Protein AF-A0A9P7G6I0-F1 (afdb_monomer)

Nearest PDB structures (foldseek):
  1lpl-assembly1_A  TM=9.153E-01  e=2.101E-11  Caenorhabditis elegans
  2hqh-assembly1_A  TM=9.754E-01  e=1.674E-08  Homo sapiens
  2e3h-assembly1_A  TM=9.296E-01  e=9.220E-09  Homo sapiens
  1whg-assembly1_A  TM=6.722E-01  e=6.682E-10  Mus musculus
  2cp6-assembly1_A  TM=8.676E-01  e=1.350E-07  Homo sapiens

pLDDT: mean 75.35, std 18.11, range [43.19, 96.12]

Foldseek 3Di:
DDDPPPDPPDDDDPVNQVPDCPDPVVVCCVVLHDPNNPVPVPPPPQQPQPPLDDAQFKK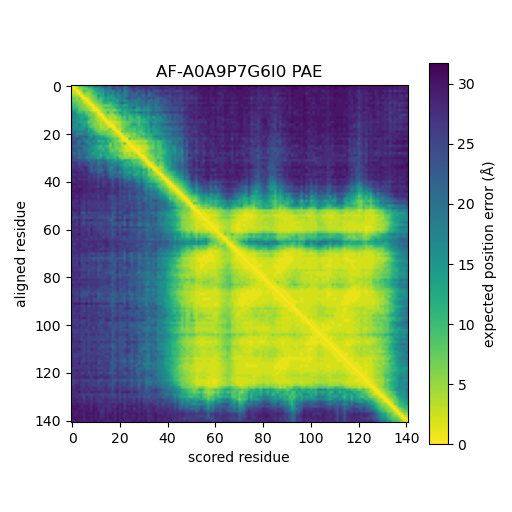WFDDPPNPDIWIFTFHDWQADPVDGDIKTKTFTPDLCADAQCDDPNDHGGGHDGSRIHIDDSVRIDTDPDDDPPPPPPPPDD

Sequence (141 aa):
MTDVSQVEKFELTSEEYATRQDTVRAYKERNKMGRFALKEDVPEVEQKVSADIKVGARCEVTSTEADLSKRGTVRFVGPTKFSKGVWVGIEYDEPLGKNDGSVQGEQYFTCRPKYGVFVQPDRVEVGDYPVEELDLEEEEI

Structure (mmCIF, N/CA/C/O backbone):
data_AF-A0A9P7G6I0-F1
#
_entry.id   AF-A0A9P7G6I0-F1
#
loop_
_atom_site.group_PDB
_atom_site.id
_atom_site.type_symbol
_atom_site.label_atom_id
_atom_site.label_alt_id
_atom_site.label_comp_id
_atom_site.label_asym_id
_atom_site.label_entity_id
_atom_site.label_seq_id
_atom_site.pdbx_PDB_ins_code
_atom_site.Cartn_x
_atom_site.Cartn_y
_atom_site.Cartn_z
_atom_site.occupancy
_atom_site.B_iso_or_equiv
_atom_site.auth_seq_id
_atom_site.auth_comp_id
_atom_site.auth_asym_id
_atom_site.auth_atom_id
_atom_site.pdbx_PDB_model_num
ATOM 1 N N . MET A 1 1 ? -15.512 51.476 30.290 1.00 51.84 1 MET A N 1
ATOM 2 C CA . MET A 1 1 ? -15.183 50.105 30.730 1.00 51.84 1 MET A CA 1
ATOM 3 C C . MET A 1 1 ? -16.222 49.722 31.765 1.00 51.84 1 MET A C 1
ATOM 5 O O . MET A 1 1 ? -16.290 50.386 32.787 1.00 51.84 1 MET A O 1
ATOM 9 N N . THR A 1 2 ? -17.122 48.796 31.445 1.00 51.03 2 THR A N 1
ATOM 10 C CA . THR A 1 2 ? -18.232 48.393 32.322 1.00 51.03 2 THR A CA 1
ATOM 11 C C . THR A 1 2 ? -17.731 47.439 33.401 1.00 51.03 2 THR A C 1
ATOM 13 O O . THR A 1 2 ? -17.201 46.376 33.084 1.00 51.03 2 THR A O 1
ATOM 16 N N . ASP A 1 3 ? -17.878 47.859 34.656 1.00 55.47 3 ASP A N 1
ATOM 17 C CA . ASP A 1 3 ? -17.552 47.087 35.851 1.00 55.47 3 ASP A CA 1
ATOM 18 C C . ASP A 1 3 ? -18.571 45.952 36.046 1.00 55.47 3 ASP A C 1
ATOM 20 O O . ASP A 1 3 ? -19.779 46.181 36.052 1.00 55.47 3 ASP A O 1
ATOM 24 N N . VAL A 1 4 ? -18.073 44.721 36.150 1.00 60.94 4 VAL A N 1
ATOM 25 C CA . VAL A 1 4 ? -18.858 43.475 36.267 1.00 60.94 4 VAL A CA 1
ATOM 26 C C . VAL A 1 4 ? -18.749 42.858 37.667 1.00 60.94 4 VAL A C 1
ATOM 28 O O . VAL A 1 4 ? -19.102 41.699 37.866 1.00 60.94 4 VAL A O 1
ATOM 31 N N . SER A 1 5 ? -18.263 43.621 38.653 1.00 66.06 5 SER A N 1
ATOM 32 C CA . SER A 1 5 ? -17.995 43.115 40.006 1.00 66.06 5 SER A CA 1
ATOM 33 C C . SER A 1 5 ? -19.256 42.914 40.859 1.00 66.06 5 SER A C 1
ATOM 35 O O . SER A 1 5 ? -19.216 42.171 41.836 1.00 66.06 5 SER A O 1
ATOM 37 N N . GLN A 1 6 ? -20.380 43.532 40.477 1.00 56.88 6 GLN A N 1
ATOM 38 C CA . GLN A 1 6 ? -21.648 43.501 41.222 1.00 56.88 6 GLN A CA 1
ATOM 39 C C . GLN A 1 6 ? -22.679 42.500 40.675 1.00 56.88 6 GLN A C 1
ATOM 41 O O . GLN A 1 6 ? -23.826 42.498 41.114 1.00 56.88 6 GLN A O 1
ATOM 46 N N . VAL A 1 7 ? -22.302 41.650 39.715 1.00 58.69 7 VAL A N 1
ATOM 47 C CA . VAL A 1 7 ? -23.205 40.615 39.195 1.00 58.69 7 VAL A CA 1
ATOM 48 C C . VAL A 1 7 ? -23.054 39.357 40.045 1.00 58.69 7 VAL A C 1
ATOM 50 O O . VAL A 1 7 ? -22.002 38.717 40.037 1.00 58.69 7 VAL A O 1
ATOM 53 N N . GLU A 1 8 ? -24.104 38.995 40.780 1.00 56.72 8 GLU A N 1
ATOM 54 C CA . GLU A 1 8 ? -24.156 37.736 41.524 1.00 56.72 8 GLU A CA 1
ATOM 55 C C . GLU A 1 8 ? -23.955 36.556 40.561 1.00 56.72 8 GLU A C 1
ATOM 57 O O . GLU A 1 8 ? -24.679 36.397 39.573 1.00 56.72 8 GLU A O 1
ATOM 62 N N . LYS A 1 9 ? -22.939 35.724 40.823 1.00 55.69 9 LYS A N 1
ATOM 63 C CA . LYS A 1 9 ? -22.720 34.494 40.059 1.00 55.69 9 LYS A CA 1
ATOM 64 C C . LYS A 1 9 ? -23.867 33.538 40.350 1.00 55.69 9 LYS A C 1
ATOM 66 O O . LYS A 1 9 ? -23.942 32.951 41.424 1.00 55.69 9 LYS A O 1
ATOM 71 N N . PHE A 1 10 ? -24.744 33.373 39.372 1.00 56.84 10 PHE A N 1
ATOM 72 C CA . PHE A 1 10 ? -25.786 32.365 39.420 1.00 56.84 10 PHE A CA 1
ATOM 73 C C . PHE A 1 10 ? -25.166 30.985 39.145 1.00 56.84 10 PHE A C 1
ATOM 75 O O . PHE A 1 10 ? -24.913 30.618 37.995 1.00 56.84 10 PHE A O 1
ATOM 82 N N . GLU A 1 11 ? -24.868 30.235 40.205 1.00 52.50 11 GLU A N 1
ATOM 83 C CA . GLU A 1 11 ? -24.450 28.835 40.119 1.00 52.50 11 GLU A CA 1
ATOM 84 C C . GLU A 1 11 ? -25.699 27.953 40.067 1.00 52.50 11 GLU A C 1
ATOM 86 O O . GLU A 1 11 ? -26.366 27.727 41.072 1.00 52.50 11 GLU A O 1
ATOM 91 N N . LEU A 1 12 ? -26.052 27.480 38.870 1.00 53.19 12 LEU A N 1
ATOM 92 C CA . LEU A 1 12 ? -27.139 26.519 38.720 1.00 53.19 12 LEU A CA 1
ATOM 93 C C . LEU A 1 12 ? -26.624 25.129 39.106 1.00 53.19 12 LEU A C 1
ATOM 95 O O . LEU A 1 12 ? -25.608 24.674 38.570 1.00 53.19 12 LEU A O 1
ATOM 99 N N . THR A 1 13 ? -27.329 24.446 40.007 1.00 59.84 13 THR A N 1
ATOM 100 C CA . THR A 1 13 ? -27.000 23.062 40.361 1.00 59.84 13 THR A CA 1
ATOM 101 C C . THR A 1 13 ? -27.077 22.177 39.112 1.00 59.84 13 THR A C 1
ATOM 103 O O . THR A 1 13 ? -27.890 22.397 38.209 1.00 59.84 13 THR A O 1
ATOM 106 N N . SER A 1 14 ? -26.208 21.169 39.016 1.00 54.81 14 SER A N 1
ATOM 107 C CA . SER A 1 14 ? -26.184 20.244 37.872 1.00 54.81 14 SER A CA 1
ATOM 108 C C . SER A 1 14 ? -27.535 19.550 37.650 1.00 54.81 14 SER A C 1
ATOM 110 O O . SER A 1 14 ? -27.882 19.233 36.511 1.00 54.81 14 SER A O 1
ATOM 112 N N . GLU A 1 15 ? -28.303 19.360 38.721 1.00 57.50 15 GLU A N 1
ATOM 113 C CA . GLU A 1 15 ? -29.642 18.768 38.719 1.00 57.50 15 GLU A CA 1
ATOM 114 C C . GLU A 1 15 ? -30.698 19.720 38.133 1.00 57.50 15 GLU A C 1
ATOM 116 O O . GLU A 1 15 ? -31.478 19.318 37.265 1.00 57.50 15 GLU A O 1
ATOM 121 N N . GLU A 1 16 ? -30.682 21.006 38.498 1.00 56.50 16 GLU A N 1
ATOM 122 C CA . GLU A 1 16 ? -31.554 22.012 37.872 1.00 56.50 16 GLU A CA 1
ATOM 123 C C . GLU A 1 16 ? -31.149 22.328 36.421 1.00 56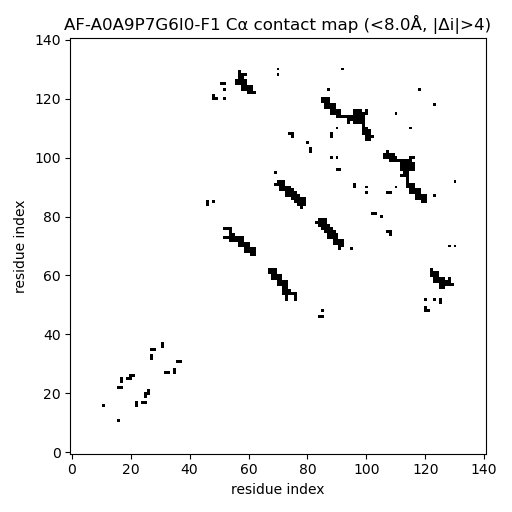.50 16 GLU A C 1
ATOM 125 O O . GLU A 1 16 ? -31.997 22.660 35.590 1.00 56.50 16 GLU A O 1
ATOM 130 N N . TYR A 1 17 ? -29.864 22.187 36.073 1.00 54.81 17 TYR A N 1
ATOM 131 C CA . TYR A 1 17 ? -29.399 22.295 34.685 1.00 54.81 17 TYR A CA 1
ATOM 132 C C . TYR A 1 17 ? -29.928 21.142 33.816 1.00 54.81 17 TYR A C 1
ATOM 134 O O . TYR A 1 17 ? -30.244 21.348 32.645 1.00 54.81 17 TYR A O 1
ATOM 142 N N . ALA A 1 18 ? -30.048 19.934 34.375 1.00 57.56 18 ALA A N 1
ATOM 143 C CA . ALA A 1 18 ? -30.493 18.742 33.651 1.00 57.56 18 ALA A CA 1
ATOM 144 C C . ALA A 1 18 ? -32.009 18.707 33.390 1.00 57.56 18 ALA A C 1
ATOM 146 O O . ALA A 1 18 ? -32.449 18.127 32.401 1.00 57.56 18 ALA A O 1
ATOM 147 N N . THR A 1 19 ? -32.814 19.331 34.251 1.00 59.50 19 THR A N 1
ATOM 148 C CA . THR A 1 19 ? -34.284 19.315 34.140 1.00 59.50 19 THR A CA 1
ATOM 149 C C . THR A 1 19 ? -34.832 20.365 33.168 1.00 59.50 19 THR A C 1
ATOM 151 O O . THR A 1 19 ? -35.972 20.256 32.709 1.00 59.50 19 THR A O 1
ATOM 154 N N . ARG A 1 20 ? -34.030 21.371 32.795 1.00 61.78 20 ARG A N 1
ATOM 155 C CA . ARG A 1 20 ? -34.434 22.427 31.856 1.00 61.78 20 ARG A CA 1
ATOM 156 C C . ARG A 1 20 ? -34.398 21.950 30.399 1.00 61.78 20 ARG A C 1
ATOM 158 O O . ARG A 1 20 ? -33.339 21.680 29.832 1.00 61.78 20 ARG A O 1
ATOM 165 N N . GLN A 1 21 ? -35.574 21.935 29.769 1.00 51.47 21 GLN A N 1
ATOM 166 C CA . GLN A 1 21 ? -35.776 21.498 28.379 1.00 51.47 21 GLN A CA 1
ATOM 167 C C . GLN A 1 21 ? -35.230 22.470 27.318 1.00 51.47 21 GLN A C 1
ATOM 169 O O . GLN A 1 21 ? -35.020 22.060 26.181 1.00 51.47 21 GLN A O 1
ATOM 174 N N . ASP A 1 22 ? -34.954 23.722 27.693 1.00 50.75 22 ASP A N 1
ATOM 175 C CA . ASP A 1 22 ? -34.397 24.761 26.808 1.00 50.75 22 ASP A CA 1
ATOM 176 C C . ASP A 1 22 ? -32.854 24.815 26.843 1.00 50.75 22 ASP A C 1
ATOM 178 O O . ASP A 1 22 ? -32.216 25.783 26.432 1.00 50.75 22 ASP A O 1
ATOM 182 N N . THR A 1 23 ? -32.210 23.783 27.400 1.00 57.06 23 THR A N 1
ATOM 183 C CA . THR A 1 23 ? -30.747 23.716 27.438 1.00 57.06 23 THR A CA 1
ATOM 184 C C . THR A 1 23 ? -30.191 23.123 26.149 1.00 57.06 23 THR A C 1
ATOM 186 O O . THR A 1 23 ? -30.699 22.147 25.595 1.00 57.06 23 THR A O 1
ATOM 189 N N . VAL A 1 24 ? -29.046 23.654 25.711 1.00 53.00 24 VAL A N 1
ATOM 190 C CA . VAL A 1 24 ? -28.268 23.123 24.576 1.00 53.00 24 VAL A CA 1
ATOM 191 C C . VAL A 1 24 ? -27.955 21.628 24.755 1.00 53.00 24 VAL A C 1
A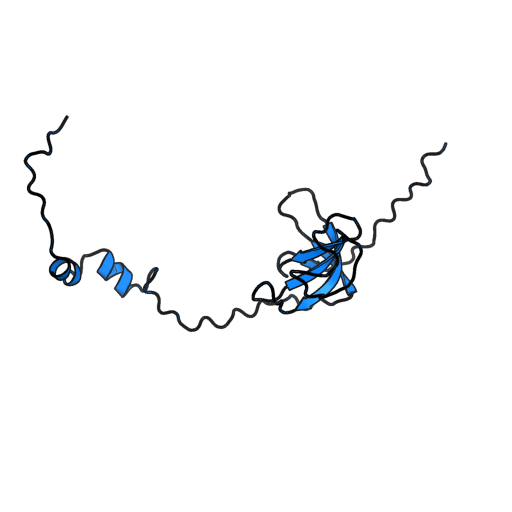TOM 193 O O . VAL A 1 24 ? -27.804 20.904 23.772 1.00 53.00 24 VAL A O 1
ATOM 196 N N . ARG A 1 25 ? -27.878 21.144 26.004 1.00 54.34 25 ARG A N 1
ATOM 197 C CA . ARG A 1 25 ? -27.684 19.728 26.335 1.00 54.34 25 ARG A CA 1
ATOM 198 C C . ARG A 1 25 ? -28.930 18.889 26.030 1.00 54.34 25 ARG A C 1
ATOM 200 O O . ARG A 1 25 ? -28.790 17.902 25.314 1.00 54.34 25 ARG A O 1
ATOM 207 N N . ALA A 1 26 ? -30.118 19.315 26.467 1.00 57.72 26 ALA A N 1
ATOM 208 C CA . ALA A 1 26 ? -31.382 18.647 26.142 1.00 57.72 26 ALA A CA 1
ATOM 209 C C . ALA A 1 26 ? -31.656 18.636 24.625 1.00 57.72 26 ALA A C 1
ATOM 211 O O . ALA A 1 26 ? -32.094 17.625 24.076 1.00 57.72 26 ALA A O 1
ATOM 212 N N . TYR A 1 27 ? -31.303 19.718 23.919 1.00 57.84 27 TYR A N 1
ATOM 213 C CA . TYR A 1 27 ? -31.371 19.777 22.455 1.00 57.84 27 TYR A CA 1
ATOM 214 C C . TYR A 1 27 ? -30.415 18.774 21.777 1.00 57.84 27 TYR A C 1
ATOM 216 O O . TYR A 1 27 ? -30.807 18.073 20.843 1.00 57.84 27 TYR A O 1
ATOM 224 N N . LYS A 1 28 ? -29.167 18.656 22.258 1.00 59.47 28 LYS A N 1
ATOM 225 C CA . LYS A 1 28 ? -28.170 17.705 21.723 1.00 59.47 28 LYS A CA 1
ATOM 226 C C . LYS A 1 28 ? -28.531 16.243 21.988 1.00 59.47 28 LYS A C 1
ATOM 228 O O . LYS A 1 28 ? -28.260 15.398 21.138 1.00 59.47 28 LYS A O 1
ATOM 233 N N . GLU A 1 29 ? -29.140 15.957 23.133 1.00 58.41 29 GLU A N 1
ATOM 234 C CA . GLU A 1 29 ? -29.585 14.615 23.516 1.00 58.41 29 GLU A CA 1
ATOM 235 C C . GLU A 1 29 ? -30.825 14.191 22.713 1.00 58.41 29 GLU A C 1
ATOM 237 O O . GLU A 1 29 ? -30.838 13.111 22.124 1.00 58.41 29 GLU A O 1
ATOM 242 N N . ARG A 1 30 ? -31.814 15.087 22.560 1.00 60.50 30 ARG A N 1
ATOM 243 C CA . ARG A 1 30 ? -33.018 14.847 21.743 1.00 60.50 30 ARG A CA 1
ATOM 244 C C . ARG A 1 30 ? -32.708 14.644 20.258 1.00 60.50 30 ARG A C 1
ATOM 246 O O . ARG A 1 30 ? -33.351 13.819 19.616 1.00 60.50 30 ARG A O 1
ATOM 253 N N . ASN A 1 31 ? -31.712 15.352 19.725 1.00 63.56 31 ASN A N 1
ATOM 254 C CA . ASN A 1 31 ? -31.309 15.245 18.319 1.00 63.56 31 ASN A CA 1
ATOM 255 C C . ASN A 1 31 ? -30.164 14.247 18.076 1.00 63.56 31 ASN A C 1
ATOM 257 O O . ASN A 1 31 ? -29.617 14.227 16.975 1.00 63.56 31 ASN A O 1
ATOM 261 N N . LYS A 1 32 ? -29.779 13.436 19.078 1.00 56.56 32 LYS A N 1
ATOM 262 C CA . LYS A 1 32 ? -28.699 12.433 18.975 1.00 56.56 32 LYS A CA 1
ATOM 263 C C . LYS A 1 32 ? -27.414 12.986 18.331 1.00 56.56 32 LYS A C 1
ATOM 265 O O . LYS A 1 32 ? -26.804 12.341 17.483 1.00 56.56 32 LYS A O 1
ATOM 270 N N . MET A 1 33 ? -26.989 14.191 18.708 1.00 47.53 33 MET A N 1
ATOM 271 C CA . MET A 1 33 ? -25.807 14.829 18.116 1.00 47.53 33 MET A CA 1
ATOM 272 C C . MET A 1 33 ? -24.570 14.692 19.007 1.00 47.53 33 MET A C 1
ATOM 274 O O . MET A 1 33 ? -24.576 15.031 20.192 1.00 47.53 33 MET A O 1
ATOM 278 N N . GLY A 1 34 ? -23.461 14.261 18.406 1.00 61.09 34 GLY A N 1
ATOM 279 C CA . GLY A 1 34 ? -22.162 14.154 19.067 1.00 61.09 34 GLY A CA 1
ATOM 280 C C . GLY A 1 34 ? -22.021 12.879 19.900 1.00 61.09 34 GLY A C 1
ATOM 281 O O . GLY A 1 34 ? -22.342 11.790 19.444 1.00 61.09 34 GLY A O 1
ATOM 282 N N . ARG A 1 35 ? -21.516 13.000 21.134 1.00 48.59 35 ARG A N 1
ATOM 283 C CA . ARG A 1 35 ? -21.119 11.856 21.986 1.00 48.59 35 ARG A CA 1
ATOM 284 C C . ARG A 1 35 ? -22.278 10.968 22.474 1.00 48.59 35 ARG A C 1
ATOM 286 O O . ARG A 1 35 ? -22.012 9.938 23.079 1.00 48.59 35 ARG A O 1
ATOM 293 N N . PHE A 1 36 ? -23.524 11.382 22.233 1.00 43.19 36 PHE A N 1
ATOM 294 C CA . PHE A 1 36 ? -24.756 10.680 22.616 1.00 43.19 36 PHE A CA 1
ATOM 295 C C . PHE A 1 36 ? -25.500 10.076 21.417 1.00 43.19 36 PHE A C 1
ATOM 297 O O . PHE A 1 36 ? -26.585 9.523 21.588 1.00 43.19 36 PHE A O 1
ATOM 304 N N . ALA A 1 37 ? -24.939 10.161 20.203 1.00 47.12 37 ALA A N 1
ATOM 305 C CA . ALA A 1 37 ? -25.361 9.261 19.141 1.00 47.12 37 ALA A CA 1
ATOM 306 C C . ALA A 1 37 ? -25.105 7.838 19.646 1.00 47.12 37 ALA A C 1
ATOM 308 O O . ALA A 1 37 ? -23.980 7.513 20.039 1.00 47.12 37 ALA A O 1
ATOM 309 N N . LEU A 1 38 ? -26.161 7.021 19.705 1.00 50.34 38 LEU A N 1
ATOM 310 C CA . LEU A 1 38 ? -26.016 5.590 19.924 1.00 50.34 38 LEU A CA 1
ATOM 311 C C . LEU A 1 38 ? -24.916 5.126 18.967 1.00 50.34 38 LEU A C 1
ATOM 313 O O . LEU A 1 38 ? -24.983 5.412 17.771 1.00 50.34 38 LEU A O 1
ATOM 317 N N . LYS A 1 39 ? -23.891 4.454 19.498 1.00 48.91 39 LYS A N 1
ATOM 318 C CA . LYS A 1 39 ? -23.102 3.528 18.692 1.00 48.91 39 LYS A CA 1
ATOM 319 C C . LYS A 1 39 ? -24.082 2.441 18.267 1.00 48.91 39 LYS A C 1
ATOM 321 O O . LYS A 1 39 ? -24.167 1.399 18.903 1.00 48.91 39 LYS A O 1
ATOM 326 N N . GLU A 1 40 ? -24.894 2.742 17.263 1.00 43.84 40 GLU A N 1
ATOM 327 C CA . GLU A 1 40 ? -25.377 1.711 16.371 1.00 43.84 40 GLU A CA 1
ATOM 328 C C . GLU A 1 40 ? -24.111 0.996 15.917 1.00 43.84 40 GLU A C 1
ATOM 330 O O . GLU A 1 40 ? -23.110 1.664 15.628 1.00 43.84 40 GLU A O 1
ATOM 335 N N . ASP A 1 41 ? -24.112 -0.332 16.004 1.00 49.91 41 ASP A N 1
ATOM 336 C CA . ASP A 1 41 ? -23.128 -1.178 15.352 1.00 49.91 41 ASP A CA 1
ATOM 337 C C . ASP A 1 41 ? -23.025 -0.685 13.916 1.00 49.91 41 ASP A C 1
ATOM 339 O O . ASP A 1 41 ? -23.848 -1.022 13.067 1.00 49.91 41 ASP A O 1
ATOM 343 N N . VAL A 1 42 ? -22.084 0.230 13.677 1.00 46.34 42 VAL A N 1
ATOM 344 C CA . VAL A 1 42 ? -21.811 0.740 12.349 1.00 46.34 42 VAL A CA 1
ATOM 345 C C . VAL A 1 42 ? -21.379 -0.528 11.641 1.00 46.34 42 VAL A C 1
ATOM 347 O O . VAL A 1 42 ? -20.372 -1.100 12.082 1.00 46.34 42 VAL A O 1
ATOM 350 N N . PRO A 1 43 ? -22.143 -1.039 10.655 1.00 47.19 43 PRO A N 1
ATOM 351 C CA . PRO A 1 43 ? -21.662 -2.165 9.884 1.00 47.19 43 PRO A CA 1
ATOM 352 C C . PRO A 1 43 ? -20.272 -1.748 9.435 1.00 47.19 43 PRO A C 1
ATOM 354 O O . PRO A 1 43 ? -20.110 -0.633 8.927 1.00 47.19 43 PRO A O 1
ATOM 357 N N . GLU A 1 44 ? -19.276 -2.565 9.790 1.00 53.06 44 GLU A N 1
ATOM 358 C CA . GLU A 1 44 ? -17.895 -2.402 9.363 1.00 53.06 44 GLU A CA 1
ATOM 359 C C . GLU A 1 44 ? -17.977 -2.036 7.893 1.00 53.06 44 GLU A C 1
ATOM 361 O O . GLU A 1 44 ? -18.463 -2.842 7.104 1.00 53.06 44 GLU A O 1
ATOM 366 N N . VAL A 1 45 ? -17.717 -0.759 7.581 1.00 49.06 45 VAL A N 1
ATOM 367 C CA . VAL A 1 45 ? -18.003 -0.215 6.258 1.00 49.06 45 VAL A CA 1
ATOM 368 C C . VAL A 1 45 ? -17.166 -1.074 5.341 1.00 49.06 45 VAL A C 1
ATOM 370 O O . VAL A 1 45 ? -15.940 -0.971 5.394 1.00 49.06 45 VAL A O 1
ATOM 373 N N . GLU A 1 46 ? -17.812 -1.986 4.612 1.00 51.88 46 GLU A N 1
ATOM 374 C CA . GLU A 1 46 ? -17.154 -2.845 3.647 1.00 51.88 46 GLU A CA 1
ATOM 375 C C . GLU A 1 46 ? -16.478 -1.871 2.697 1.00 51.88 46 GLU A C 1
ATOM 377 O O . GLU A 1 46 ? -17.135 -1.209 1.889 1.00 51.88 46 GLU A O 1
ATOM 382 N N . GLN A 1 47 ? -15.175 -1.668 2.901 1.00 56.12 47 GLN A N 1
ATOM 383 C CA . GLN A 1 47 ? -14.370 -0.829 2.042 1.00 56.12 47 GLN A CA 1
ATOM 384 C C . GLN A 1 47 ? -14.512 -1.484 0.683 1.00 56.12 47 GLN A C 1
ATOM 386 O O . GLN A 1 47 ? -14.010 -2.589 0.479 1.00 56.12 47 GLN A O 1
ATOM 391 N N . LYS A 1 48 ? -15.306 -0.865 -0.194 1.00 56.81 48 LYS A N 1
ATOM 392 C CA . LYS A 1 48 ? -15.540 -1.351 -1.546 1.00 56.81 48 LYS A CA 1
ATOM 393 C C . LYS A 1 48 ? -14.221 -1.218 -2.283 1.00 56.81 48 LYS A C 1
ATOM 395 O O . LYS A 1 48 ? -13.964 -0.215 -2.934 1.00 56.81 48 LYS A O 1
ATOM 400 N N . VAL A 1 49 ? -13.371 -2.225 -2.126 1.00 62.50 49 VAL A N 1
ATOM 401 C CA . VAL A 1 49 ? -12.197 -2.418 -2.959 1.00 62.50 49 VAL A CA 1
ATOM 402 C C . VAL A 1 49 ? -12.735 -2.494 -4.379 1.00 62.50 49 VAL A C 1
ATOM 404 O O . VAL A 1 49 ? -13.607 -3.321 -4.664 1.00 62.50 49 VAL A O 1
ATOM 407 N N . SER A 1 50 ? -12.291 -1.591 -5.249 1.00 67.81 50 SER A N 1
ATOM 408 C CA . SER A 1 50 ? -12.635 -1.673 -6.663 1.00 67.81 50 SER A CA 1
ATOM 409 C C . SER A 1 50 ? -12.229 -3.059 -7.170 1.00 67.81 50 SER A C 1
ATOM 411 O O . SER A 1 50 ? -11.136 -3.549 -6.880 1.00 67.81 50 SER A O 1
ATOM 413 N N . ALA A 1 51 ? -13.140 -3.730 -7.880 1.00 70.94 51 ALA A N 1
ATOM 414 C CA . ALA A 1 51 ? -12.966 -5.120 -8.320 1.00 70.94 51 ALA A CA 1
ATOM 415 C C . ALA A 1 51 ? -11.733 -5.325 -9.228 1.00 70.94 51 ALA A C 1
ATOM 417 O O . ALA A 1 51 ? -11.303 -6.458 -9.469 1.00 70.94 51 ALA A O 1
ATOM 418 N N . ASP A 1 52 ? -11.168 -4.222 -9.710 1.00 80.25 52 ASP A N 1
ATOM 419 C CA . ASP A 1 52 ? -10.018 -4.160 -10.598 1.00 80.25 52 ASP A CA 1
ATOM 420 C C . ASP A 1 52 ? -8.677 -4.268 -9.848 1.00 80.25 52 ASP A C 1
ATOM 422 O O . ASP A 1 52 ? -7.675 -4.658 -10.447 1.00 80.25 52 ASP A O 1
ATOM 426 N N . ILE A 1 53 ? -8.638 -4.028 -8.527 1.00 87.31 53 ILE A N 1
ATOM 427 C CA . ILE A 1 53 ? -7.416 -4.168 -7.715 1.00 87.31 53 ILE A CA 1
ATOM 428 C C . ILE A 1 53 ? -7.143 -5.646 -7.433 1.00 87.31 53 ILE A C 1
ATOM 430 O O . ILE A 1 53 ? -7.627 -6.234 -6.464 1.00 87.31 53 ILE A O 1
ATOM 434 N N . LYS A 1 54 ? -6.316 -6.251 -8.288 1.00 91.19 54 LYS A N 1
ATOM 435 C CA . LYS A 1 54 ? -5.841 -7.633 -8.160 1.00 91.19 54 LYS A CA 1
ATOM 436 C C . LYS A 1 54 ? -4.329 -7.668 -7.997 1.00 91.19 54 LYS A C 1
ATOM 438 O O . LYS A 1 54 ? -3.610 -6.835 -8.541 1.00 91.19 54 LYS A O 1
ATOM 443 N N . VAL A 1 55 ? -3.837 -8.669 -7.272 1.00 93.12 55 VAL A N 1
ATOM 444 C CA . VAL A 1 55 ? -2.395 -8.927 -7.171 1.00 93.12 55 VAL A CA 1
ATOM 445 C C . VAL 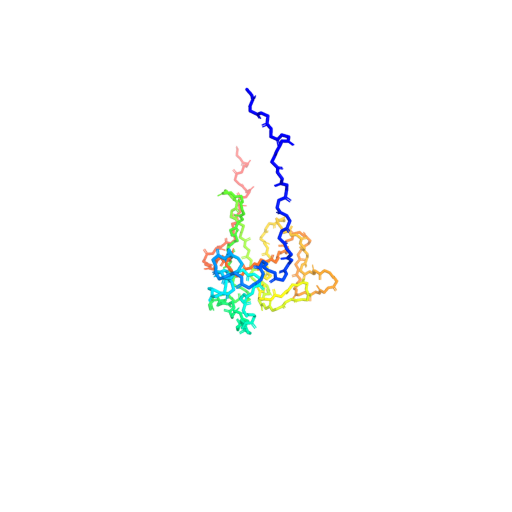A 1 55 ? -1.825 -9.178 -8.571 1.00 93.12 55 VAL A C 1
ATOM 447 O O . VAL A 1 55 ? -2.388 -9.950 -9.343 1.00 93.12 55 VAL A O 1
ATOM 450 N N . GLY A 1 56 ? -0.720 -8.510 -8.891 1.00 92.62 56 GLY A N 1
ATOM 451 C CA . GLY A 1 56 ? -0.075 -8.506 -10.203 1.00 92.62 56 GLY A CA 1
ATOM 452 C C . GLY A 1 56 ? -0.536 -7.384 -11.135 1.00 92.62 56 GLY A C 1
ATOM 453 O O . GLY A 1 56 ? 0.091 -7.186 -12.171 1.00 92.62 56 GLY A O 1
ATOM 454 N N . ALA A 1 57 ? -1.587 -6.636 -10.788 1.00 91.69 57 ALA A N 1
ATOM 455 C CA . ALA A 1 57 ? -2.036 -5.512 -11.600 1.00 91.69 57 ALA A CA 1
ATOM 456 C C . ALA A 1 57 ? -1.059 -4.330 -11.516 1.00 91.69 57 ALA A C 1
ATOM 458 O O . ALA A 1 57 ? -0.466 -4.067 -10.462 1.00 91.69 57 ALA A O 1
ATOM 459 N N . ARG A 1 58 ? -0.923 -3.609 -12.632 1.00 94.06 58 ARG A N 1
ATOM 460 C CA . ARG A 1 58 ? -0.204 -2.337 -12.698 1.00 94.06 58 ARG A CA 1
ATOM 461 C C . ARG A 1 58 ? -1.081 -1.230 -12.142 1.00 94.06 58 ARG A C 1
ATOM 463 O O . ARG A 1 58 ? -2.279 -1.172 -12.418 1.00 94.06 58 ARG A O 1
ATOM 470 N N . CYS A 1 59 ? -0.483 -0.384 -11.320 1.00 92.69 59 CYS A N 1
ATOM 471 C CA . CYS A 1 59 ? -1.208 0.665 -10.635 1.00 92.69 59 CYS A CA 1
ATOM 472 C C . CYS A 1 59 ? -0.367 1.919 -10.455 1.00 92.69 59 CYS A C 1
ATOM 474 O O . CYS A 1 59 ? 0.860 1.866 -10.345 1.00 92.69 59 CYS A O 1
ATOM 476 N N . GLU A 1 60 ? -1.065 3.032 -10.329 1.00 92.62 60 GLU A N 1
ATOM 477 C CA . GLU A 1 60 ? -0.529 4.316 -9.936 1.00 92.62 60 GLU A CA 1
ATOM 478 C C . GLU A 1 60 ? -1.082 4.700 -8.563 1.00 92.62 60 GLU A C 1
ATOM 480 O O . GLU A 1 60 ? -2.248 4.467 -8.236 1.00 92.62 60 GLU A O 1
ATOM 485 N N . VAL A 1 61 ? -0.209 5.247 -7.723 1.00 91.25 61 VAL A N 1
ATOM 486 C CA . VAL A 1 61 ? -0.548 5.715 -6.384 1.00 91.25 61 VAL A CA 1
ATOM 487 C C . VAL A 1 61 ? -0.540 7.231 -6.381 1.00 91.25 61 VAL A C 1
ATOM 489 O O . VAL A 1 61 ? 0.510 7.856 -6.566 1.00 91.25 61 VAL A O 1
ATOM 492 N N . THR A 1 62 ? -1.695 7.825 -6.090 1.00 88.06 62 THR A N 1
ATOM 493 C CA . THR A 1 62 ? -1.810 9.271 -5.901 1.00 88.06 62 THR A CA 1
ATOM 494 C C . THR A 1 62 ? -1.228 9.654 -4.538 1.00 88.06 62 THR A C 1
ATOM 496 O O . THR A 1 62 ? -1.742 9.274 -3.478 1.00 88.06 62 THR A O 1
ATOM 499 N N . SER A 1 63 ? -0.119 10.396 -4.548 1.00 80.56 63 SER A N 1
ATOM 500 C CA . SER A 1 63 ? 0.471 10.969 -3.336 1.00 80.56 63 SER A CA 1
ATOM 501 C C . SER A 1 63 ? -0.212 12.291 -2.963 1.00 80.56 63 SER A C 1
ATOM 503 O O . SER A 1 63 ? -0.935 12.889 -3.750 1.00 80.56 63 SER A O 1
ATOM 505 N N . THR A 1 64 ? 0.021 12.775 -1.741 1.00 76.25 64 THR A N 1
ATOM 506 C CA . THR A 1 64 ? -0.424 14.115 -1.306 1.00 76.25 64 THR A CA 1
ATOM 507 C C . THR A 1 64 ? 0.368 15.252 -1.952 1.00 76.25 64 THR A C 1
ATOM 509 O O . THR A 1 64 ? -0.014 16.411 -1.833 1.00 76.25 64 THR A O 1
ATOM 512 N N . GLU A 1 65 ? 1.493 14.929 -2.584 1.00 77.50 65 GLU A N 1
ATOM 513 C CA . GLU A 1 65 ? 2.315 15.870 -3.338 1.00 77.50 65 GLU A CA 1
ATOM 514 C C . GLU A 1 65 ? 1.780 15.935 -4.769 1.00 77.50 65 GLU A C 1
ATOM 516 O O . GLU A 1 65 ? 1.664 14.903 -5.427 1.00 77.50 65 GLU A O 1
ATOM 521 N N . ALA A 1 66 ? 1.412 17.141 -5.209 1.00 61.09 66 ALA A N 1
ATOM 522 C CA . ALA A 1 66 ? 0.563 17.368 -6.379 1.00 61.09 66 ALA A CA 1
ATOM 523 C C . ALA A 1 66 ? 1.162 16.902 -7.720 1.00 61.09 66 ALA A C 1
ATOM 525 O O . ALA A 1 66 ? 0.399 16.673 -8.650 1.00 61.09 66 ALA A O 1
ATOM 526 N N . ASP A 1 67 ? 2.480 16.701 -7.797 1.00 67.19 67 ASP A N 1
ATOM 527 C CA . ASP A 1 67 ? 3.183 16.385 -9.050 1.00 67.19 67 ASP A CA 1
ATOM 528 C C . ASP A 1 67 ? 3.917 15.031 -9.021 1.00 67.19 67 ASP A C 1
ATOM 530 O O . ASP A 1 67 ? 4.733 14.745 -9.893 1.00 67.19 67 ASP A O 1
ATOM 534 N N . LEU A 1 68 ? 3.669 14.188 -8.011 1.00 76.88 68 LEU A N 1
ATOM 535 C CA . LEU A 1 68 ? 4.362 12.903 -7.848 1.00 76.88 68 LEU A CA 1
ATOM 536 C C . LEU A 1 68 ? 3.369 11.739 -7.839 1.00 76.88 68 LEU A C 1
ATOM 538 O O . LEU A 1 68 ? 2.963 11.239 -6.782 1.00 76.88 68 LEU A O 1
ATOM 542 N N . SER A 1 69 ? 3.011 11.291 -9.039 1.00 81.50 69 SER A N 1
ATOM 543 C CA . SER A 1 69 ? 2.353 10.008 -9.280 1.00 81.50 69 SER A CA 1
ATOM 544 C C . SER A 1 69 ? 3.391 8.887 -9.264 1.00 81.50 69 SER A C 1
ATOM 546 O O . SER A 1 69 ? 4.380 8.930 -9.992 1.00 81.50 69 SER A O 1
ATOM 548 N N . LYS A 1 70 ? 3.197 7.880 -8.408 1.00 90.00 70 LYS A N 1
ATOM 549 C CA . LYS A 1 70 ? 4.151 6.769 -8.270 1.00 90.00 70 LYS A CA 1
ATOM 550 C C . LYS A 1 70 ? 3.556 5.503 -8.849 1.00 90.00 70 LYS A C 1
ATOM 552 O O . LYS A 1 70 ? 2.511 5.052 -8.382 1.00 90.00 70 LYS A O 1
ATOM 557 N N . ARG A 1 71 ? 4.238 4.915 -9.826 1.00 92.69 71 ARG A N 1
ATOM 558 C CA . ARG A 1 71 ? 3.807 3.677 -10.478 1.00 92.69 71 ARG A CA 1
ATOM 559 C C . ARG A 1 71 ? 4.423 2.454 -9.823 1.00 92.69 71 ARG A C 1
ATOM 561 O O . ARG A 1 71 ? 5.511 2.501 -9.243 1.00 92.69 71 ARG A O 1
ATOM 568 N N . GLY A 1 72 ? 3.683 1.358 -9.880 1.00 93.50 72 GLY A N 1
ATOM 569 C CA . GLY A 1 72 ? 4.114 0.096 -9.319 1.00 93.50 72 GLY A CA 1
ATOM 570 C C . GLY A 1 72 ? 3.178 -1.054 -9.642 1.00 93.50 72 GLY A C 1
ATOM 571 O O . GLY A 1 72 ? 2.278 -0.969 -10.479 1.00 93.50 72 GLY A O 1
ATOM 572 N N . THR A 1 73 ? 3.411 -2.153 -8.940 1.00 95.06 73 THR A N 1
ATOM 573 C CA . THR A 1 73 ? 2.681 -3.405 -9.094 1.00 95.06 73 THR A CA 1
ATOM 574 C C . THR A 1 73 ? 2.036 -3.790 -7.773 1.00 95.06 73 THR A C 1
ATOM 576 O O . THR A 1 73 ? 2.695 -3.832 -6.730 1.00 95.06 73 THR A O 1
ATOM 579 N N . VAL A 1 74 ? 0.750 -4.126 -7.806 1.00 95.62 74 VAL A N 1
ATOM 580 C CA . VAL A 1 74 ? 0.036 -4.629 -6.630 1.00 95.62 74 VAL A CA 1
ATOM 581 C C . VAL A 1 74 ? 0.607 -5.993 -6.237 1.00 95.62 74 VAL A C 1
ATOM 583 O O . VAL A 1 74 ? 0.580 -6.942 -7.017 1.00 95.62 74 VAL A O 1
ATOM 586 N N . ARG A 1 75 ? 1.103 -6.124 -5.008 1.00 96.12 75 ARG A N 1
ATOM 587 C CA . ARG A 1 75 ? 1.637 -7.380 -4.452 1.00 96.12 75 ARG A CA 1
ATOM 588 C C . ARG A 1 75 ? 0.761 -7.981 -3.361 1.00 96.12 75 ARG A C 1
ATOM 590 O O . ARG A 1 75 ? 0.834 -9.183 -3.127 1.00 96.12 75 ARG A O 1
ATOM 597 N N . PHE A 1 76 ? -0.079 -7.175 -2.720 1.00 95.44 76 PHE A N 1
ATOM 598 C CA . PHE A 1 76 ? -0.948 -7.616 -1.635 1.00 95.44 76 PHE A CA 1
ATOM 599 C C . PHE A 1 76 ? -2.266 -6.841 -1.649 1.00 95.44 76 PHE A C 1
ATOM 601 O O . PHE A 1 76 ? -2.266 -5.635 -1.879 1.00 95.44 76 PHE A O 1
ATOM 608 N N . VAL A 1 77 ? -3.380 -7.514 -1.366 1.00 94.31 77 VAL A N 1
ATOM 609 C CA . VAL A 1 77 ? -4.692 -6.887 -1.151 1.00 94.31 77 VAL A CA 1
ATOM 610 C C . VAL A 1 77 ? -5.371 -7.632 -0.013 1.00 94.31 77 VAL A C 1
ATOM 612 O O . VAL A 1 77 ? -5.633 -8.828 -0.137 1.00 94.31 77 VAL A O 1
ATOM 615 N N . GLY A 1 78 ? -5.644 -6.958 1.101 1.00 92.06 78 GLY A N 1
ATOM 616 C CA . GLY A 1 78 ? -6.325 -7.606 2.219 1.00 92.06 78 GLY A CA 1
ATOM 617 C C . GLY A 1 78 ? -6.156 -6.917 3.570 1.00 92.06 78 GLY A C 1
ATOM 618 O O . GLY A 1 78 ? -5.575 -5.833 3.657 1.00 92.06 78 GLY A O 1
ATOM 619 N N . PRO A 1 79 ? -6.683 -7.534 4.640 1.00 92.38 79 PRO A N 1
ATOM 620 C CA . PRO A 1 79 ? -6.519 -7.040 6.001 1.00 92.38 79 PRO A CA 1
ATOM 621 C C . PRO A 1 79 ? -5.065 -7.156 6.472 1.00 92.38 79 PRO A C 1
ATOM 623 O O . PRO A 1 79 ? -4.334 -8.056 6.057 1.00 92.38 79 PRO A O 1
ATOM 626 N N . THR A 1 80 ? -4.646 -6.267 7.374 1.00 92.75 80 THR A N 1
ATOM 627 C CA . THR A 1 80 ? -3.282 -6.259 7.928 1.00 92.75 80 THR A CA 1
ATOM 628 C C . THR A 1 80 ? -3.283 -6.334 9.451 1.00 92.75 80 THR A C 1
ATOM 630 O O . THR A 1 80 ? -4.287 -6.075 10.111 1.00 92.75 80 THR A O 1
ATOM 633 N N . LYS A 1 81 ? -2.142 -6.715 10.039 1.00 92.06 81 LYS A N 1
ATOM 634 C CA . LYS A 1 81 ? -1.966 -6.763 11.500 1.00 92.06 81 LYS A CA 1
ATOM 635 C C . LYS A 1 81 ? -1.706 -5.386 12.112 1.00 92.06 81 LYS A C 1
ATOM 637 O O . LYS A 1 81 ? -2.005 -5.178 13.283 1.00 92.06 81 LYS A O 1
ATOM 642 N N . PHE A 1 82 ? -1.150 -4.453 11.337 1.00 90.06 82 PHE A N 1
ATOM 643 C CA . PHE A 1 82 ? -0.779 -3.126 11.835 1.00 90.06 82 PHE A CA 1
ATOM 644 C C . PHE A 1 82 ? -1.960 -2.145 11.864 1.00 90.06 82 PHE A C 1
ATOM 646 O O . PHE A 1 82 ? -1.916 -1.166 12.609 1.00 90.06 82 PHE A O 1
ATOM 653 N N . SER A 1 83 ? -3.004 -2.370 11.057 1.00 90.94 83 SER A N 1
ATOM 654 C CA . SER A 1 83 ? -4.184 -1.504 11.008 1.00 90.94 83 SER A CA 1
ATOM 655 C C . SER A 1 83 ? -5.427 -2.250 10.522 1.00 90.94 83 SER A C 1
ATOM 657 O O . SER A 1 83 ? -5.343 -3.188 9.737 1.00 90.94 83 SER A O 1
ATOM 659 N N . LYS A 1 84 ? -6.602 -1.800 10.972 1.00 89.44 84 LYS A N 1
ATOM 660 C CA . LYS A 1 84 ? -7.896 -2.338 10.532 1.00 89.44 84 LYS A CA 1
ATOM 661 C C . LYS A 1 84 ? -8.222 -1.903 9.096 1.00 89.44 84 LYS A C 1
ATOM 663 O O . LYS A 1 84 ? -7.700 -0.894 8.615 1.00 89.44 84 LYS A O 1
ATOM 668 N N . GLY A 1 85 ? -9.133 -2.636 8.458 1.00 88.69 85 GLY A N 1
ATOM 669 C CA . GLY A 1 85 ? -9.556 -2.411 7.075 1.00 88.69 85 GLY A CA 1
ATOM 670 C C . GLY A 1 85 ? -8.670 -3.118 6.049 1.00 88.69 85 GLY A C 1
ATOM 671 O O . GLY A 1 85 ? -7.697 -3.789 6.395 1.00 88.69 85 GLY A O 1
ATOM 672 N N . VAL A 1 86 ? -9.031 -2.967 4.779 1.00 90.88 86 VAL A N 1
ATOM 673 C CA . VAL A 1 86 ? -8.282 -3.483 3.637 1.00 90.88 86 VAL A CA 1
ATOM 674 C C . VAL A 1 86 ? -7.156 -2.522 3.286 1.00 90.88 86 VAL A C 1
ATOM 676 O O . VAL A 1 86 ? -7.339 -1.310 3.180 1.00 90.88 86 VAL A O 1
ATOM 679 N N . TRP A 1 87 ? -5.982 -3.093 3.061 1.00 94.25 87 TRP A N 1
ATOM 680 C CA . TRP A 1 87 ? -4.807 -2.397 2.575 1.00 94.25 87 TRP A CA 1
ATOM 681 C C . TRP A 1 87 ? -4.316 -3.031 1.286 1.00 94.25 87 TRP A C 1
ATOM 683 O O . TRP A 1 87 ? -4.399 -4.247 1.094 1.00 94.25 87 TRP A O 1
ATOM 693 N N . VAL A 1 88 ? -3.755 -2.189 0.427 1.00 95.00 88 VAL A N 1
ATOM 694 C CA . VAL A 1 88 ? -3.090 -2.602 -0.801 1.00 95.00 88 VAL A CA 1
ATOM 695 C C . VAL A 1 88 ? -1.591 -2.432 -0.595 1.00 95.00 88 VAL A C 1
ATOM 697 O O . VAL A 1 88 ? -1.112 -1.335 -0.301 1.00 95.00 88 VAL A O 1
ATOM 700 N N . GLY A 1 89 ? -0.859 -3.537 -0.691 1.00 95.75 89 GLY A N 1
ATOM 701 C CA . GLY A 1 89 ? 0.595 -3.546 -0.727 1.00 95.75 89 GLY A CA 1
ATOM 702 C C . GLY A 1 89 ? 1.068 -3.428 -2.168 1.00 95.75 89 GLY A C 1
ATOM 703 O O . GLY A 1 89 ? 0.679 -4.241 -3.008 1.00 95.75 89 GLY A O 1
ATOM 704 N N . ILE A 1 90 ? 1.889 -2.423 -2.448 1.00 95.62 90 ILE A N 1
ATOM 705 C CA . ILE A 1 90 ? 2.392 -2.103 -3.787 1.00 95.62 90 ILE A CA 1
ATOM 706 C C . ILE A 1 90 ? 3.914 -2.130 -3.747 1.00 95.62 90 ILE A C 1
ATOM 708 O O . ILE A 1 90 ? 4.527 -1.601 -2.820 1.00 95.62 90 ILE A O 1
ATOM 712 N N . GLU A 1 91 ? 4.510 -2.752 -4.755 1.00 96.06 91 GLU A N 1
ATOM 713 C CA . GLU A 1 91 ? 5.927 -2.629 -5.074 1.00 96.06 91 GLU A CA 1
ATOM 714 C C . GLU A 1 91 ? 6.073 -1.552 -6.148 1.00 96.06 91 GLU A C 1
ATOM 716 O O . GLU A 1 91 ? 5.606 -1.741 -7.269 1.00 96.06 91 GLU A O 1
ATOM 721 N N . TYR A 1 92 ? 6.670 -0.414 -5.802 1.00 94.94 92 TYR A N 1
ATOM 722 C CA . TYR A 1 92 ? 6.997 0.630 -6.770 1.00 94.94 92 TYR A CA 1
ATOM 723 C C . TYR A 1 92 ? 8.080 0.169 -7.742 1.00 94.94 92 TYR A C 1
ATOM 725 O O . TYR A 1 92 ? 8.853 -0.732 -7.428 1.00 94.94 92 TYR A O 1
ATOM 733 N N . ASP A 1 93 ? 8.161 0.810 -8.903 1.00 91.81 93 ASP A N 1
ATOM 734 C CA . ASP A 1 93 ? 9.241 0.543 -9.863 1.00 91.81 93 ASP A CA 1
ATOM 735 C C . ASP A 1 93 ? 10.562 1.204 -9.438 1.00 91.81 93 ASP A C 1
ATOM 737 O O . ASP A 1 93 ? 11.649 0.702 -9.725 1.00 91.81 93 ASP A O 1
ATOM 741 N N . GLU A 1 94 ? 10.452 2.292 -8.677 1.00 90.25 94 GLU A N 1
ATOM 742 C CA . GLU A 1 94 ? 11.541 3.120 -8.163 1.00 90.25 94 GLU A CA 1
ATOM 743 C C . GLU A 1 94 ? 11.653 3.014 -6.627 1.00 90.25 94 GLU A C 1
ATOM 745 O O . GLU A 1 94 ? 10.679 2.651 -5.956 1.00 90.25 94 GLU A O 1
ATOM 750 N N . PRO A 1 95 ? 12.801 3.377 -6.011 1.00 91.94 95 PRO A N 1
ATOM 751 C CA . PRO A 1 95 ? 13.019 3.308 -4.559 1.00 91.94 95 PRO A CA 1
ATOM 752 C C . PRO A 1 95 ? 12.280 4.416 -3.768 1.00 91.94 95 PRO A C 1
ATOM 754 O O . PRO A 1 95 ? 12.860 5.089 -2.912 1.00 91.94 95 PRO A O 1
ATOM 757 N N . LEU A 1 96 ? 10.991 4.613 -4.053 1.00 89.38 96 LEU A N 1
ATOM 758 C CA . LEU A 1 96 ? 10.100 5.632 -3.480 1.00 89.38 96 LEU A CA 1
ATOM 759 C C . LEU A 1 96 ? 9.141 5.075 -2.411 1.00 89.38 96 LEU A C 1
ATOM 761 O O . LEU A 1 96 ? 8.218 5.766 -1.954 1.00 89.38 96 LEU A O 1
ATOM 765 N N . GLY A 1 97 ? 9.342 3.816 -2.038 1.00 91.00 97 GLY A N 1
ATOM 766 C CA . GLY A 1 97 ? 8.609 3.074 -1.023 1.00 91.00 97 GLY A CA 1
ATOM 767 C C . GLY A 1 97 ? 9.140 3.302 0.388 1.00 91.00 97 GLY A C 1
ATOM 768 O O . GLY A 1 97 ? 10.112 4.014 0.636 1.00 91.00 97 GLY A O 1
ATOM 769 N N . LYS A 1 98 ? 8.459 2.683 1.351 1.00 91.12 98 LYS A N 1
ATOM 770 C CA . LYS A 1 98 ? 8.726 2.816 2.790 1.00 91.12 98 LYS A CA 1
ATOM 771 C C . LYS A 1 98 ? 9.222 1.523 3.432 1.00 91.12 98 LYS A C 1
ATOM 773 O O . LYS A 1 98 ? 9.793 1.576 4.515 1.00 91.12 98 LYS A O 1
ATOM 778 N N . ASN A 1 99 ? 8.976 0.379 2.799 1.00 93.75 99 ASN A N 1
ATOM 779 C CA . ASN A 1 99 ? 9.274 -0.945 3.334 1.00 93.75 99 ASN A CA 1
ATOM 780 C C . ASN A 1 99 ? 9.825 -1.887 2.247 1.00 93.75 99 ASN A C 1
ATOM 782 O O . ASN A 1 99 ? 10.037 -1.490 1.100 1.00 93.75 99 ASN A O 1
ATOM 786 N N . ASP A 1 100 ? 10.118 -3.117 2.647 1.00 95.69 100 ASP A N 1
ATOM 787 C CA . ASP A 1 100 ? 10.595 -4.239 1.831 1.00 95.69 100 ASP A CA 1
ATOM 788 C C . ASP A 1 100 ? 9.514 -5.328 1.640 1.00 95.69 100 ASP A C 1
ATOM 790 O O . ASP A 1 100 ? 9.808 -6.462 1.261 1.00 95.69 100 ASP A O 1
ATOM 794 N N . GLY A 1 101 ? 8.251 -4.983 1.917 1.00 92.69 101 GLY A N 1
ATOM 795 C CA . GLY A 1 101 ? 7.119 -5.908 1.957 1.00 92.69 101 GLY A CA 1
ATOM 796 C C . GLY A 1 101 ? 6.809 -6.460 3.354 1.00 92.69 101 GLY A C 1
ATOM 797 O O . GLY A 1 101 ? 5.801 -7.155 3.532 1.00 92.69 101 GLY A O 1
ATOM 798 N N . SER A 1 102 ? 7.608 -6.094 4.364 1.00 95.31 102 SER A N 1
ATOM 799 C CA . SER A 1 102 ? 7.325 -6.360 5.775 1.00 95.31 102 SER A CA 1
ATOM 800 C C . SER A 1 102 ? 6.900 -5.101 6.545 1.00 95.31 102 SER A C 1
ATOM 802 O O . SER A 1 102 ? 7.357 -3.988 6.279 1.00 95.31 102 SER A O 1
ATOM 804 N N . VAL A 1 103 ? 5.998 -5.258 7.518 1.00 93.69 103 VAL A N 1
ATOM 805 C CA . VAL A 1 103 ? 5.598 -4.186 8.447 1.00 93.69 103 VAL A CA 1
ATOM 806 C C . VAL A 1 103 ? 5.483 -4.766 9.850 1.00 93.69 103 VAL A C 1
ATOM 808 O O . VAL A 1 103 ? 4.756 -5.732 10.067 1.00 93.69 103 VAL A O 1
ATOM 811 N N . GLN A 1 104 ? 6.190 -4.162 10.813 1.00 90.62 104 GLN A N 1
ATOM 812 C CA . GLN A 1 104 ? 6.207 -4.591 12.222 1.00 90.62 104 GLN A CA 1
ATOM 813 C C . GLN A 1 104 ? 6.606 -6.070 12.420 1.00 90.62 104 GLN A C 1
ATOM 815 O O . GLN A 1 104 ? 6.109 -6.738 13.322 1.00 90.62 104 GLN A O 1
ATOM 820 N N . GLY A 1 105 ? 7.507 -6.586 11.578 1.00 91.19 105 GLY A N 1
ATOM 821 C CA . GLY A 1 105 ? 7.986 -7.972 11.649 1.00 91.19 105 GLY A CA 1
ATOM 822 C C . GLY A 1 105 ? 7.076 -9.005 10.977 1.00 91.19 105 GLY A C 1
ATOM 823 O O . GLY A 1 105 ? 7.454 -10.168 10.901 1.00 91.19 105 GLY A O 1
ATOM 824 N N . GLU A 1 106 ? 5.918 -8.597 10.451 1.00 93.69 106 GLU A N 1
ATOM 825 C CA . GLU A 1 106 ? 5.079 -9.450 9.608 1.00 93.69 106 GLU A CA 1
ATOM 826 C C . GLU A 1 106 ? 5.430 -9.236 8.135 1.00 93.69 106 GLU A C 1
ATOM 828 O O . GLU A 1 106 ? 5.431 -8.099 7.656 1.00 93.69 106 GLU A O 1
ATOM 833 N N . GLN A 1 107 ? 5.689 -10.322 7.409 1.00 95.62 107 GLN A N 1
ATOM 834 C CA . GLN A 1 107 ? 5.941 -10.290 5.972 1.00 95.62 107 GLN A CA 1
ATOM 835 C C . GLN A 1 107 ? 4.642 -10.529 5.197 1.00 95.62 107 GLN A C 1
ATOM 837 O O . GLN A 1 107 ? 4.014 -11.575 5.336 1.00 95.62 107 GLN A O 1
ATOM 842 N N . TYR A 1 108 ? 4.260 -9.566 4.359 1.00 95.38 108 TYR A N 1
ATOM 843 C CA . TYR A 1 108 ? 3.057 -9.645 3.522 1.00 95.38 108 TYR A CA 1
ATOM 844 C C . TYR A 1 108 ? 3.401 -9.978 2.071 1.00 95.38 108 TYR A C 1
ATOM 846 O O . TYR A 1 108 ? 2.704 -10.750 1.420 1.00 95.38 108 TYR A O 1
ATOM 854 N N . PHE A 1 109 ? 4.484 -9.388 1.568 1.00 95.50 109 PHE A N 1
ATOM 855 C CA . PHE A 1 109 ? 5.065 -9.666 0.260 1.00 95.50 109 PHE A CA 1
ATOM 856 C C . PHE A 1 109 ? 6.583 -9.475 0.330 1.00 95.50 109 PHE A C 1
ATOM 858 O O . PHE A 1 109 ? 7.121 -9.123 1.378 1.00 95.50 109 PHE A O 1
ATOM 865 N N . THR A 1 110 ? 7.284 -9.741 -0.768 1.00 94.81 110 THR A N 1
ATOM 866 C CA . THR A 1 110 ? 8.739 -9.580 -0.855 1.00 94.81 110 THR A CA 1
ATOM 867 C C . THR A 1 110 ? 9.066 -8.614 -1.978 1.00 94.81 110 THR A C 1
ATOM 869 O O . THR A 1 110 ? 8.632 -8.829 -3.108 1.00 94.81 110 THR A O 1
ATOM 872 N N . CYS A 1 111 ? 9.832 -7.568 -1.673 1.00 93.69 111 CYS A N 1
ATOM 873 C CA . CYS A 1 111 ? 10.371 -6.638 -2.661 1.00 93.69 111 CYS A CA 1
ATOM 874 C C . CYS A 1 111 ? 11.734 -6.089 -2.217 1.00 93.69 111 CYS A C 1
ATOM 876 O O . CYS A 1 111 ? 12.224 -6.373 -1.123 1.00 93.69 111 CYS A O 1
ATOM 878 N N . ARG A 1 112 ? 12.359 -5.271 -3.070 1.00 94.56 112 ARG A N 1
ATOM 879 C CA . ARG A 1 112 ? 13.603 -4.570 -2.719 1.00 94.56 112 ARG A CA 1
ATOM 880 C C . ARG A 1 112 ? 13.378 -3.579 -1.555 1.00 94.56 112 ARG A C 1
ATOM 882 O O . ARG A 1 112 ? 12.280 -3.030 -1.415 1.00 94.56 112 ARG A O 1
ATOM 889 N N . PRO A 1 113 ? 14.402 -3.293 -0.725 1.00 93.38 113 PRO A N 1
ATOM 890 C CA . PRO A 1 113 ? 14.284 -2.299 0.339 1.00 93.38 113 PRO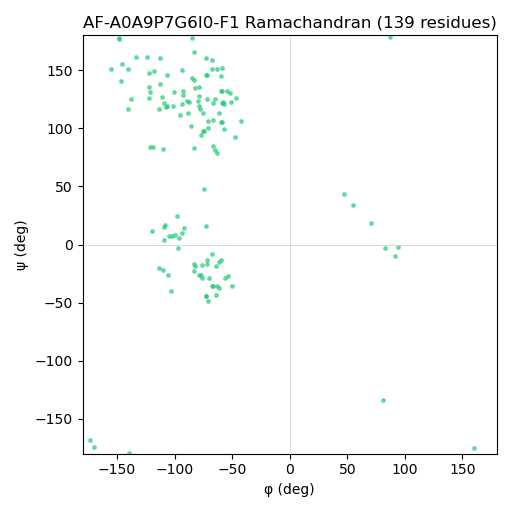 A CA 1
ATOM 891 C C . PRO A 1 113 ? 13.948 -0.917 -0.223 1.00 93.38 113 PRO A C 1
ATOM 893 O O . PRO A 1 113 ? 14.625 -0.458 -1.141 1.00 93.38 113 PRO A O 1
ATOM 896 N N . LYS A 1 114 ? 12.955 -0.238 0.367 1.00 93.50 114 LYS A N 1
ATOM 897 C CA . LYS A 1 114 ? 12.405 1.054 -0.097 1.00 93.50 114 LYS A CA 1
ATOM 898 C C . LYS A 1 114 ? 11.585 0.975 -1.389 1.00 93.50 114 LYS A C 1
ATOM 900 O O . LYS A 1 114 ? 11.368 2.004 -2.011 1.00 93.50 114 LYS A O 1
ATOM 905 N N . TYR A 1 115 ? 11.104 -0.198 -1.790 1.00 95.44 115 TYR A N 1
ATOM 906 C CA . TYR A 1 115 ? 10.201 -0.328 -2.944 1.00 95.44 115 TYR A CA 1
ATOM 907 C C . TYR A 1 115 ? 8.760 -0.595 -2.507 1.00 95.44 115 TYR A C 1
ATOM 909 O O . TYR A 1 115 ? 7.820 -0.214 -3.194 1.00 95.44 115 TYR A O 1
ATOM 917 N N . GLY A 1 116 ? 8.561 -1.193 -1.335 1.00 95.44 116 GLY A N 1
ATOM 918 C CA . GLY A 1 116 ? 7.241 -1.555 -0.840 1.00 95.44 116 GLY A CA 1
ATOM 919 C C . GLY A 1 116 ? 6.521 -0.394 -0.162 1.00 95.44 116 GLY A C 1
ATOM 920 O O . GLY A 1 116 ? 7.115 0.395 0.583 1.00 95.44 116 GLY A O 1
ATOM 921 N N . VAL A 1 117 ? 5.212 -0.297 -0.368 1.00 94.88 117 VAL A N 1
ATOM 922 C CA . VAL A 1 117 ? 4.327 0.630 0.341 1.00 94.88 117 VAL A CA 1
ATOM 923 C C . VAL A 1 117 ? 2.997 -0.045 0.660 1.00 94.88 117 VAL A C 1
ATOM 925 O O . VAL A 1 117 ? 2.548 -0.924 -0.067 1.00 94.88 117 VAL A O 1
ATOM 928 N N . PHE A 1 118 ? 2.357 0.389 1.745 1.00 95.06 118 PHE A N 1
ATOM 929 C CA . PHE A 1 118 ? 0.960 0.074 2.033 1.00 95.06 118 PHE A CA 1
ATOM 930 C C . PHE A 1 118 ? 0.122 1.338 1.909 1.00 95.06 118 PHE A C 1
ATOM 932 O O . PHE A 1 118 ? 0.433 2.354 2.538 1.00 95.06 118 PHE A O 1
ATOM 939 N N . VAL A 1 119 ? -0.941 1.265 1.116 1.00 93.06 119 VAL A N 1
ATOM 940 C CA . VAL A 1 119 ? -1.890 2.362 0.907 1.00 93.06 119 VAL A CA 1
ATOM 941 C C . VAL A 1 119 ? -3.327 1.864 1.009 1.00 93.06 119 VAL A C 1
ATOM 943 O O . VAL A 1 119 ? -3.600 0.664 0.931 1.00 93.06 119 VAL A O 1
ATOM 946 N N . GLN A 1 120 ? -4.249 2.798 1.230 1.00 91.88 120 GLN A N 1
ATOM 947 C CA . GLN A 1 120 ? -5.677 2.503 1.169 1.00 91.88 120 GLN A CA 1
ATOM 948 C C . GLN A 1 120 ? -6.105 2.300 -0.292 1.00 91.88 120 GLN A C 1
ATOM 950 O O . GLN A 1 120 ? -5.570 3.000 -1.155 1.00 91.88 120 GLN A O 1
ATOM 955 N N . PRO A 1 121 ? -7.075 1.405 -0.564 1.00 90.94 121 PRO A N 1
ATOM 956 C CA . PRO A 1 121 ? -7.599 1.169 -1.911 1.00 90.94 121 PRO A CA 1
ATOM 957 C C . PRO A 1 121 ? -8.008 2.453 -2.646 1.00 90.94 121 PRO A C 1
ATOM 959 O O . PRO A 1 121 ? -7.739 2.579 -3.831 1.00 90.94 121 PRO A O 1
ATOM 962 N N . ASP A 1 122 ? -8.552 3.441 -1.927 1.00 89.25 122 ASP A N 1
ATOM 963 C CA . ASP A 1 122 ? -9.002 4.730 -2.480 1.00 89.25 122 ASP A CA 1
ATOM 964 C C . ASP A 1 122 ? -7.886 5.569 -3.131 1.00 89.25 122 ASP A C 1
ATOM 966 O O . ASP A 1 122 ? -8.167 6.547 -3.817 1.00 89.25 122 ASP A O 1
ATOM 970 N N . ARG A 1 123 ? -6.614 5.232 -2.882 1.00 88.25 123 ARG A N 1
ATOM 971 C CA . ARG A 1 123 ? -5.440 5.927 -3.441 1.00 88.25 123 ARG A CA 1
ATOM 972 C C . ARG A 1 123 ? -4.750 5.147 -4.554 1.00 88.25 123 ARG A C 1
ATOM 974 O O . ARG A 1 123 ? -3.643 5.516 -4.939 1.00 88.25 123 ARG A O 1
ATOM 981 N N . VAL A 1 124 ? -5.346 4.040 -4.986 1.00 90.81 124 VAL A N 1
ATOM 982 C CA . VAL A 1 124 ? -4.778 3.142 -5.988 1.00 90.81 124 VAL A CA 1
ATOM 983 C C . VAL A 1 124 ? -5.647 3.195 -7.225 1.00 90.81 124 VAL A C 1
ATOM 985 O O . VAL A 1 124 ? -6.801 2.771 -7.203 1.00 90.81 124 VAL A O 1
ATOM 988 N N . GLU A 1 125 ? -5.063 3.671 -8.314 1.00 90.50 125 GLU A N 1
ATOM 989 C CA . GLU A 1 125 ? -5.667 3.605 -9.633 1.00 90.50 125 GLU A CA 1
ATOM 990 C C . GLU A 1 125 ? -5.023 2.454 -10.402 1.00 90.50 125 GLU A C 1
ATOM 992 O O . GLU A 1 125 ? -3.808 2.413 -10.588 1.00 90.50 125 GLU A O 1
ATOM 997 N N . VAL A 1 126 ? -5.824 1.465 -10.793 1.00 90.06 126 VAL A N 1
ATOM 998 C CA . VAL A 1 126 ? -5.358 0.333 -11.602 1.00 90.06 126 VAL A CA 1
ATOM 999 C C . VAL A 1 126 ? -5.581 0.666 -13.065 1.00 90.06 126 VAL A C 1
ATOM 1001 O O . VAL A 1 126 ? -6.675 1.080 -13.442 1.00 90.06 126 VAL A 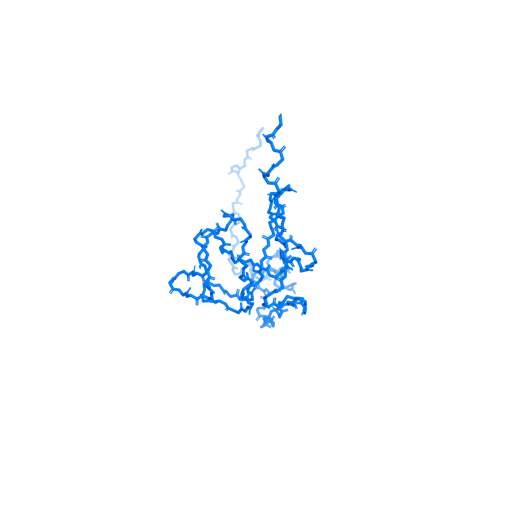O 1
ATOM 1004 N N . GLY A 1 127 ? -4.562 0.452 -13.890 1.00 86.00 127 GLY A N 1
ATOM 1005 C CA . GLY A 1 127 ? -4.601 0.816 -15.301 1.00 86.00 127 GLY A CA 1
ATOM 1006 C C . GLY A 1 127 ? -3.424 0.254 -16.088 1.00 86.00 127 GLY A C 1
ATOM 1007 O O . GLY A 1 127 ? -2.617 -0.523 -15.569 1.00 86.00 127 GLY A O 1
ATOM 1008 N N . ASP A 1 128 ? -3.336 0.650 -17.354 1.00 79.38 128 ASP A N 1
ATOM 1009 C CA . ASP A 1 128 ? -2.222 0.297 -18.233 1.00 79.38 128 ASP A CA 1
ATOM 1010 C C . ASP A 1 128 ? -1.052 1.263 -18.002 1.00 79.38 128 ASP A C 1
ATOM 1012 O O . ASP A 1 128 ? -0.908 2.285 -18.671 1.00 79.38 128 ASP A O 1
ATOM 1016 N N . TYR A 1 129 ? -0.263 0.969 -16.969 1.00 79.44 129 TYR A N 1
ATOM 1017 C CA . TYR A 1 129 ? 0.911 1.746 -16.575 1.00 79.44 129 TYR A CA 1
ATOM 1018 C C . TYR A 1 129 ? 2.183 0.940 -16.863 1.00 79.44 129 TYR A C 1
ATOM 1020 O O . TYR A 1 129 ? 2.693 0.285 -15.943 1.00 79.44 129 TYR A O 1
ATOM 1028 N N . PRO A 1 130 ? 2.700 0.922 -18.106 1.00 77.06 130 PRO A N 1
ATOM 1029 C CA . PRO A 1 130 ? 3.946 0.229 -18.415 1.00 77.06 130 PRO A CA 1
ATOM 1030 C C . P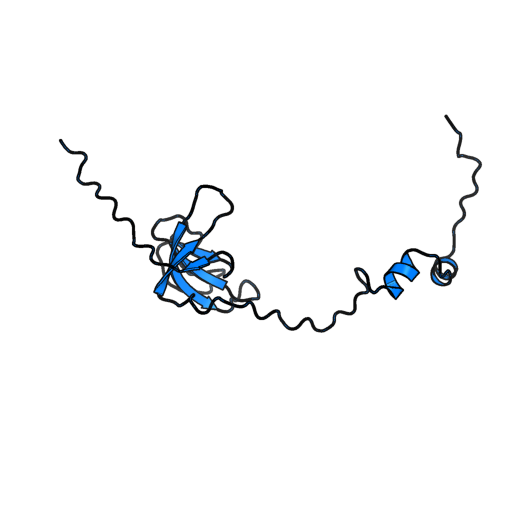RO A 1 130 ? 5.100 0.793 -17.575 1.00 77.06 130 PRO A C 1
ATOM 1032 O O . PRO A 1 130 ? 5.063 1.944 -17.130 1.00 77.06 130 PRO A O 1
ATOM 1035 N N . VAL A 1 131 ? 6.100 -0.047 -17.304 1.00 74.06 131 VAL A N 1
ATOM 1036 C CA . VAL A 1 131 ? 7.346 0.418 -16.683 1.00 74.06 131 VAL A CA 1
ATOM 1037 C C . VAL A 1 131 ? 8.000 1.366 -17.681 1.00 74.06 131 VAL A C 1
ATOM 1039 O O . VAL A 1 131 ? 8.171 1.001 -18.842 1.00 74.06 131 VAL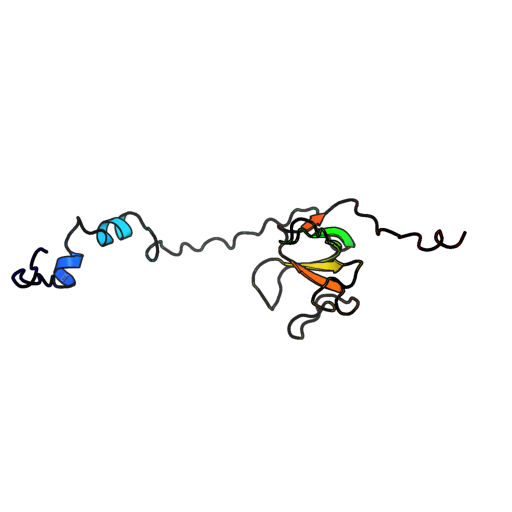 A O 1
ATOM 1042 N N . GLU A 1 132 ? 8.312 2.586 -17.252 1.00 72.88 132 GLU A N 1
ATOM 1043 C CA . GLU A 1 132 ? 9.076 3.510 -18.085 1.00 72.88 132 GLU A CA 1
ATOM 1044 C C . GLU A 1 132 ? 10.513 2.988 -18.164 1.00 72.88 132 GLU A C 1
ATOM 1046 O O . GLU A 1 132 ? 11.298 3.115 -17.224 1.00 72.88 132 GLU A O 1
ATOM 1051 N N . GLU A 1 133 ? 10.840 2.328 -19.271 1.00 66.69 133 GLU A N 1
ATOM 1052 C CA . GLU A 1 133 ? 12.218 2.051 -19.652 1.00 66.69 133 GLU A CA 1
ATOM 1053 C C . GLU A 1 133 ? 12.800 3.379 -20.152 1.00 66.69 133 GLU A C 1
ATOM 1055 O O . GLU A 1 133 ? 12.527 3.816 -21.267 1.00 66.69 133 GLU A O 1
ATOM 1060 N N . LEU A 1 134 ? 13.519 4.099 -19.287 1.00 56.22 134 LEU A N 1
ATOM 1061 C CA . LEU A 1 134 ? 14.320 5.235 -19.734 1.00 56.22 134 LEU A CA 1
ATOM 1062 C C . LEU A 1 134 ? 15.508 4.668 -20.517 1.00 56.22 134 LEU A C 1
ATOM 1064 O O . LEU A 1 134 ? 16.428 4.110 -19.916 1.00 56.22 134 LEU A O 1
ATOM 1068 N N . ASP A 1 135 ? 15.472 4.809 -21.842 1.00 58.34 135 ASP A N 1
ATOM 1069 C CA . ASP A 1 135 ? 16.586 4.513 -22.746 1.00 58.34 135 ASP A CA 1
ATOM 1070 C C . ASP A 1 135 ? 17.743 5.487 -22.465 1.00 58.34 135 ASP A C 1
ATOM 1072 O O . ASP A 1 135 ? 17.929 6.505 -23.127 1.00 58.34 135 ASP A O 1
ATOM 1076 N N . LEU A 1 136 ? 18.539 5.186 -21.437 1.00 59.81 136 LEU A N 1
ATOM 1077 C CA . LEU A 1 136 ? 19.733 5.945 -21.045 1.00 59.81 136 LEU A CA 1
ATOM 1078 C C . LEU A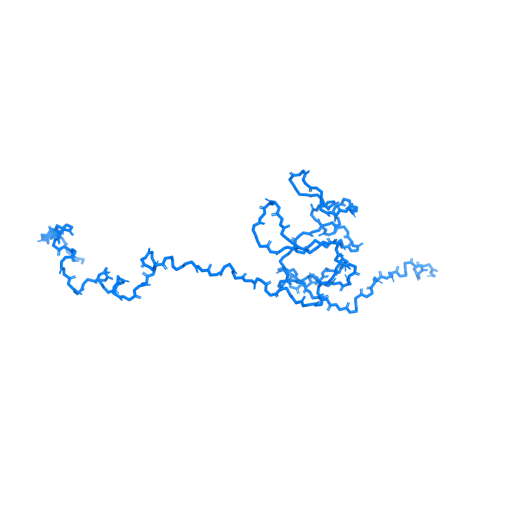 1 136 ? 20.918 5.756 -22.021 1.00 59.81 136 LEU A C 1
ATOM 1080 O O . LEU A 1 136 ? 22.052 6.076 -21.673 1.00 59.81 136 LEU A O 1
ATOM 1084 N N . GLU A 1 137 ? 20.679 5.232 -23.226 1.00 60.62 137 GLU A N 1
ATOM 1085 C CA . GLU A 1 137 ? 21.712 4.939 -24.231 1.00 60.62 137 GLU A CA 1
ATOM 1086 C C . GLU A 1 137 ? 21.888 6.046 -25.296 1.00 60.62 137 GLU A C 1
ATOM 1088 O O . GLU A 1 137 ? 22.803 5.946 -26.108 1.00 60.62 137 GLU A O 1
ATOM 1093 N N . GLU A 1 138 ? 21.092 7.126 -25.297 1.00 58.62 138 GLU A N 1
ATOM 1094 C CA . GLU A 1 138 ? 21.167 8.176 -26.342 1.00 58.62 138 GLU A CA 1
ATOM 1095 C C . GLU A 1 138 ? 22.028 9.422 -26.009 1.00 58.62 138 GLU A C 1
ATOM 1097 O O . GLU A 1 138 ? 22.100 10.341 -26.823 1.00 58.62 138 GLU A O 1
ATOM 1102 N N . GLU A 1 139 ? 22.745 9.469 -24.876 1.00 55.06 139 GLU A N 1
ATOM 1103 C CA . GLU A 1 139 ? 23.644 10.598 -24.519 1.00 55.06 139 GLU A CA 1
ATOM 1104 C C . GLU A 1 139 ? 25.148 10.377 -24.828 1.00 55.06 139 GLU A C 1
ATOM 1106 O O . GLU A 1 139 ? 26.011 11.038 -24.252 1.00 55.06 139 GLU A O 1
ATOM 1111 N N . GLU A 1 140 ? 25.494 9.513 -25.790 1.00 57.75 140 GLU A N 1
ATOM 1112 C CA . GLU A 1 140 ? 26.820 9.538 -26.441 1.00 57.75 140 GLU A CA 1
ATOM 1113 C C . GLU A 1 140 ? 26.698 9.811 -27.951 1.00 57.75 140 GLU A C 1
ATOM 1115 O O . GLU A 1 140 ? 26.739 8.885 -28.763 1.00 57.75 140 GLU A O 1
ATOM 1120 N N . ILE A 1 141 ? 26.599 11.093 -28.339 1.00 47.72 141 ILE A N 1
ATOM 1121 C CA . ILE A 1 141 ? 27.028 11.593 -29.665 1.00 47.72 141 ILE A CA 1
ATOM 1122 C C . ILE A 1 141 ? 27.763 12.928 -29.512 1.00 47.72 141 ILE A C 1
ATOM 1124 O O . ILE A 1 141 ? 27.188 13.865 -28.915 1.00 47.72 141 ILE A O 1
#

Mean predicted aligned error: 15.98 Å

InterPro domains:
  IPR000938 CAP Gly-rich domain [PF01302] (55-124)
  IPR000938 CAP Gly-rich domain [PS00845] (78-109)
  IPR000938 CAP Gly-rich domain [PS50245] (78-120)
  IPR000938 CAP Gly-rich domain [SM01052] (55-125)
  IPR036859 CAP Gly-rich domain superfamily [G3DSA:2.30.30.190] (42-137)
  IPR036859 CAP Gly-rich domain superfamily [SSF74924] (2-128)

Secondary structure (DSSP, 8-state):
----TTS------HHHHHH-TTSHHHHHHHTT-STTS-------------TT--TT-EEEEE-SSTT-EEEEEEEEEEE-SSSSSEEEEEEESSS--SBSSEETTEES----TTTEEEE-GGGEEES--------TTS---

Organism: NCBI:txid117018

Radius of gyration: 27.24 Å; Cα contacts (8 Å, |Δi|>4): 210; chains: 1; bounding box: 63×60×71 Å

Solvent-accessible surface area (backbone atoms only — not comparable to full-atom values): 8915 Å² total; per-residue (Å²): 135,87,84,71,86,84,62,80,83,83,80,74,51,74,66,66,56,69,70,39,74,89,32,75,62,47,51,31,58,76,66,42,49,72,95,62,37,76,81,61,82,69,69,77,74,75,75,78,63,61,92,74,76,43,70,72,36,32,28,37,36,67,51,95,53,94,86,50,75,45,50,29,32,28,60,35,76,41,74,54,93,90,47,87,59,64,35,32,28,30,36,36,81,51,80,82,31,79,24,33,29,48,60,97,88,45,75,74,44,85,50,56,79,25,15,10,39,77,43,53,53,94,40,55,47,69,54,96,60,77,83,84,78,77,77,84,77,76,86,82,128